Protein AF-A0A814FZ90-F1 (afdb_monomer_lite)

Sequence (159 aa):
MDEKAANNDVINRLVTELGDETDVVRKSACAALEKMDEKAATDDVINKLVTALGDENYDVRWSAYAALRTMGEKAATNDVINSLVTVALGDENKDVSLGACKALEKMGEKAATNDVLNKLVTALGDENKEVRVSACEALNKGAKAADNDVINRLVTAND

Foldseek 3Di:
DDPVVVVVVVLVVLLVQCPDPDLVSVLVSLQVLLVCFLVSLDPSLLVSLLVQCPDPDPSSVLSSLSNLLSNFLSSLDPSLLVSLLCQLQPPPDPVSNLSSLSSLLSNALSSLDPVSLVSLLVQCPDPDPSNVVSSVSSCVSRCVRDDCVSVVSNVVSVD

InterPro domains:
  IPR011989 Armadillo-like helical [G3DSA:1.25.10.10] (1-78)
  IPR011989 Armadillo-like helical [G3DSA:1.25.10.10] (79-154)
  IPR016024 Armadillo-type fold [SSF48371] (8-143)
  IPR021133 HEAT, type 2 [PS50077] (116-154)

Structure (mmCIF, N/CA/C/O backbone):
data_AF-A0A814FZ90-F1
#
_entry.id   AF-A0A814FZ90-F1
#
loop_
_atom_site.group_PDB
_atom_site.id
_atom_site.type_symbol
_atom_site.label_atom_id
_atom_site.label_alt_id
_atom_site.label_comp_id
_atom_site.label_asym_id
_atom_site.label_entity_id
_atom_site.label_seq_id
_atom_site.pdbx_PDB_ins_code
_atom_site.Cartn_x
_atom_site.Cartn_y
_atom_site.Cartn_z
_atom_site.occupancy
_atom_site.B_iso_or_equiv
_atom_site.auth_seq_id
_atom_site.auth_comp_id
_atom_site.auth_asym_id
_atom_site.auth_atom_id
_atom_site.pdbx_PDB_model_num
ATOM 1 N N . MET A 1 1 ? 26.282 -12.364 -17.105 1.00 59.91 1 MET A N 1
ATOM 2 C CA . MET A 1 1 ? 25.579 -11.807 -15.933 1.00 59.91 1 MET A CA 1
ATOM 3 C C . MET A 1 1 ? 24.878 -12.952 -15.245 1.00 59.91 1 MET A C 1
ATOM 5 O O . MET A 1 1 ? 24.313 -13.781 -15.950 1.00 59.91 1 MET A O 1
ATOM 9 N N . ASP A 1 2 ? 24.984 -13.047 -13.924 1.00 80.50 2 ASP A N 1
ATOM 10 C CA . ASP A 1 2 ? 24.151 -13.984 -13.173 1.00 80.50 2 ASP A CA 1
ATOM 11 C C . ASP A 1 2 ? 22.707 -13.452 -13.080 1.00 80.50 2 ASP A C 1
ATOM 13 O O . ASP A 1 2 ? 22.437 -12.274 -13.330 1.00 80.50 2 ASP A O 1
ATOM 17 N N . GLU A 1 3 ? 21.760 -14.343 -12.783 1.00 75.81 3 GLU A N 1
ATOM 18 C CA . GLU A 1 3 ? 20.321 -14.039 -12.714 1.00 75.81 3 GLU A CA 1
ATOM 19 C C . GLU A 1 3 ? 20.011 -12.915 -11.710 1.00 75.81 3 GLU A C 1
ATOM 21 O O . GLU A 1 3 ? 19.107 -12.107 -11.914 1.00 75.81 3 GLU A O 1
ATOM 26 N N . LYS A 1 4 ? 20.820 -12.811 -10.649 1.00 75.88 4 LYS A N 1
ATOM 27 C CA . LYS A 1 4 ? 20.686 -11.784 -9.617 1.00 75.88 4 LYS A CA 1
ATOM 28 C C . LYS A 1 4 ? 21.044 -10.392 -10.140 1.00 75.88 4 LYS A C 1
ATOM 30 O O . LYS A 1 4 ? 20.300 -9.450 -9.881 1.00 75.88 4 LYS A O 1
ATOM 35 N N . ALA A 1 5 ? 22.141 -10.252 -10.885 1.00 74.75 5 ALA A N 1
ATOM 36 C CA . ALA A 1 5 ? 22.520 -8.984 -11.503 1.00 74.75 5 ALA A CA 1
ATOM 37 C C . ALA A 1 5 ? 21.472 -8.520 -12.527 1.00 74.75 5 ALA A C 1
ATOM 39 O O . ALA A 1 5 ? 21.074 -7.359 -12.510 1.00 74.75 5 ALA A O 1
ATOM 40 N N . ALA A 1 6 ? 20.957 -9.440 -13.349 1.00 74.44 6 ALA A N 1
ATOM 41 C CA . ALA A 1 6 ? 19.899 -9.126 -14.309 1.00 74.44 6 ALA A CA 1
ATOM 42 C C . ALA A 1 6 ? 18.599 -8.664 -13.622 1.00 74.44 6 ALA A C 1
ATOM 44 O O . ALA A 1 6 ? 17.984 -7.695 -14.064 1.00 74.44 6 ALA A O 1
ATOM 45 N N . ASN A 1 7 ? 18.204 -9.301 -12.514 1.00 83.88 7 ASN A N 1
ATOM 46 C CA . ASN A 1 7 ? 17.034 -8.873 -11.743 1.00 83.88 7 ASN A CA 1
ATOM 47 C C . ASN A 1 7 ? 17.223 -7.492 -11.104 1.00 83.88 7 ASN A C 1
ATOM 49 O O . ASN A 1 7 ? 16.283 -6.699 -11.097 1.00 83.88 7 ASN A O 1
ATOM 53 N N . ASN A 1 8 ? 18.420 -7.175 -10.608 1.00 87.94 8 ASN A N 1
ATOM 54 C CA . ASN A 1 8 ? 18.703 -5.855 -10.047 1.00 87.94 8 ASN A CA 1
ATOM 55 C C . ASN A 1 8 ? 18.616 -4.746 -11.106 1.00 87.94 8 ASN A C 1
ATOM 57 O O . ASN A 1 8 ? 18.038 -3.697 -10.836 1.00 87.94 8 ASN A O 1
ATOM 61 N N . ASP A 1 9 ? 19.120 -4.984 -12.319 1.00 91.25 9 ASP A N 1
ATOM 62 C CA . ASP A 1 9 ? 19.022 -4.013 -13.416 1.00 91.25 9 ASP A CA 1
ATOM 63 C C . ASP A 1 9 ? 17.562 -3.756 -13.818 1.00 91.25 9 ASP A C 1
ATOM 65 O O . ASP A 1 9 ? 17.167 -2.611 -14.057 1.00 91.25 9 ASP A O 1
ATOM 69 N N . VAL A 1 10 ? 16.738 -4.810 -13.840 1.00 92.94 10 VAL A N 1
ATOM 70 C CA . VAL A 1 10 ? 15.292 -4.689 -14.078 1.00 92.94 10 VAL A CA 1
ATOM 71 C C . VAL A 1 10 ? 14.629 -3.868 -12.973 1.00 92.94 10 VAL A C 1
ATOM 73 O O . VAL A 1 10 ? 13.892 -2.935 -13.286 1.00 92.94 10 VAL A O 1
ATOM 76 N N . ILE A 1 11 ? 14.915 -4.158 -11.699 1.00 94.00 11 ILE A N 1
ATOM 77 C CA . ILE A 1 11 ? 14.365 -3.404 -10.561 1.00 94.00 11 ILE A CA 1
ATOM 78 C C . ILE A 1 11 ? 14.751 -1.924 -10.653 1.00 94.00 11 ILE A C 1
ATOM 80 O O . ILE A 1 11 ? 13.877 -1.066 -10.573 1.00 94.00 11 ILE A O 1
ATOM 84 N N . ASN A 1 12 ? 16.026 -1.614 -10.895 1.00 94.31 12 ASN A N 1
ATOM 85 C CA . ASN A 1 12 ? 16.510 -0.234 -10.999 1.00 94.31 12 ASN A CA 1
ATOM 86 C C . ASN A 1 12 ? 15.814 0.542 -12.120 1.00 94.31 12 ASN A C 1
ATOM 88 O O . ASN A 1 12 ? 15.490 1.724 -11.972 1.00 94.31 12 ASN A O 1
ATOM 92 N N . ARG A 1 13 ? 15.548 -0.129 -13.245 1.00 95.94 13 ARG A N 1
ATOM 93 C CA . ARG A 1 13 ? 14.784 0.475 -14.330 1.00 95.94 13 ARG A CA 1
ATOM 94 C C . ARG A 1 13 ? 13.346 0.747 -13.901 1.00 95.94 13 ARG A C 1
ATOM 96 O O . ARG A 1 13 ? 12.902 1.877 -14.042 1.00 95.94 13 ARG A O 1
ATOM 103 N N . LEU A 1 14 ? 12.655 -0.223 -13.302 1.00 96.50 14 LEU A N 1
ATOM 104 C CA . LEU A 1 14 ? 11.286 -0.032 -12.802 1.00 96.50 14 LEU A CA 1
ATOM 105 C C . LEU A 1 14 ? 11.191 1.103 -11.769 1.00 96.50 14 LEU A C 1
ATOM 107 O O . LEU A 1 14 ? 10.252 1.888 -11.821 1.00 96.50 14 LEU A O 1
ATOM 111 N N . VAL A 1 15 ? 12.186 1.248 -10.889 1.00 96.38 15 VAL A N 1
ATOM 112 C CA . VAL A 1 15 ? 12.289 2.365 -9.930 1.00 96.38 15 VAL A CA 1
ATOM 113 C C . VAL A 1 15 ? 12.348 3.724 -10.635 1.00 96.38 15 VAL A C 1
ATOM 115 O O . VAL A 1 15 ? 11.791 4.700 -10.131 1.00 96.38 15 VAL A O 1
ATOM 118 N N . THR A 1 16 ? 12.993 3.794 -11.801 1.00 96.19 16 THR A N 1
ATOM 119 C CA . THR A 1 16 ? 13.026 5.009 -12.629 1.00 96.19 16 THR A CA 1
ATOM 120 C C . THR A 1 16 ? 11.664 5.263 -13.279 1.00 96.19 16 THR A C 1
ATOM 122 O O . THR A 1 16 ? 11.146 6.372 -13.179 1.00 96.19 16 THR A O 1
ATOM 125 N N . GLU A 1 17 ? 11.045 4.234 -13.866 1.00 97.06 17 GLU A N 1
ATOM 126 C CA . GLU A 1 17 ? 9.738 4.333 -14.543 1.00 97.06 17 GLU A CA 1
ATOM 127 C C . GLU A 1 17 ? 8.584 4.696 -13.581 1.00 97.06 17 GLU A C 1
ATOM 129 O O . GLU A 1 17 ? 7.582 5.270 -14.000 1.00 97.06 17 GLU A O 1
ATOM 134 N N . LEU A 1 18 ? 8.719 4.428 -12.274 1.00 96.19 18 LEU A N 1
ATOM 135 C CA . LEU A 1 18 ? 7.773 4.906 -11.251 1.00 96.19 18 LEU A CA 1
ATOM 136 C C . LEU A 1 18 ? 7.683 6.441 -11.174 1.00 96.19 18 LEU A C 1
ATOM 138 O O . LEU A 1 18 ? 6.723 6.959 -10.612 1.00 96.19 18 LEU A O 1
ATOM 142 N N . GLY A 1 19 ? 8.674 7.165 -11.702 1.00 93.44 19 GLY A N 1
ATOM 143 C CA . GLY A 1 19 ? 8.693 8.627 -11.774 1.00 93.44 19 GLY A CA 1
ATOM 144 C C . GLY A 1 19 ? 8.425 9.197 -13.167 1.00 93.44 19 GLY A C 1
ATOM 145 O O . GLY A 1 19 ? 8.684 10.381 -13.365 1.00 93.44 19 GLY A O 1
ATOM 146 N N . ASP A 1 20 ? 7.975 8.383 -14.126 1.00 97.81 20 ASP A N 1
ATOM 147 C CA . ASP A 1 20 ? 7.713 8.840 -15.494 1.00 97.81 20 ASP A CA 1
ATOM 148 C C . ASP A 1 20 ? 6.562 9.858 -15.553 1.00 97.81 20 ASP A C 1
ATOM 150 O O . ASP A 1 20 ? 5.617 9.808 -14.763 1.00 97.81 20 ASP A O 1
ATOM 154 N N . GLU A 1 21 ? 6.607 10.772 -16.521 1.00 96.50 21 GLU A N 1
ATOM 155 C CA . GLU A 1 21 ? 5.559 11.783 -16.718 1.00 96.50 21 GLU A CA 1
ATOM 156 C C . GLU A 1 21 ? 4.208 11.150 -17.102 1.00 96.50 21 GLU A C 1
ATOM 158 O O . GLU A 1 21 ? 3.146 11.678 -16.766 1.00 96.50 21 GLU A O 1
ATOM 163 N N . THR A 1 22 ? 4.228 9.978 -17.740 1.00 97.38 22 THR A N 1
ATOM 164 C CA . THR A 1 22 ? 3.044 9.264 -18.222 1.00 97.38 22 THR A CA 1
ATOM 165 C C . THR A 1 22 ? 2.488 8.332 -17.147 1.00 97.38 22 THR A C 1
ATOM 167 O O . THR A 1 22 ? 3.139 7.369 -16.735 1.00 97.38 22 THR A O 1
ATOM 170 N N . ASP A 1 23 ? 1.226 8.524 -16.757 1.00 97.31 23 ASP A N 1
ATOM 171 C CA . ASP A 1 23 ? 0.562 7.678 -15.754 1.00 97.31 23 ASP A CA 1
ATOM 172 C C . ASP A 1 23 ? 0.556 6.187 -16.136 1.00 97.31 23 ASP A C 1
ATOM 174 O O . ASP A 1 23 ? 0.760 5.316 -15.289 1.00 97.31 23 ASP A O 1
ATOM 178 N N . VAL A 1 24 ? 0.410 5.878 -17.428 1.00 97.56 24 VAL A N 1
ATOM 179 C CA . VAL A 1 24 ? 0.411 4.502 -17.939 1.00 97.56 24 VAL A CA 1
ATOM 180 C C . VAL A 1 24 ? 1.756 3.819 -17.691 1.00 97.56 24 VAL A C 1
ATOM 182 O O . VAL A 1 24 ? 1.782 2.622 -17.389 1.00 97.56 24 VAL A O 1
ATOM 185 N N . VAL A 1 25 ? 2.863 4.561 -17.791 1.00 98.00 25 VAL A N 1
ATOM 186 C CA . VAL A 1 25 ? 4.214 4.049 -17.531 1.00 98.00 25 VAL A CA 1
ATOM 187 C C . VAL A 1 25 ? 4.392 3.803 -16.036 1.00 98.00 25 VAL A C 1
ATOM 189 O O . VAL A 1 25 ? 4.713 2.675 -15.654 1.00 98.00 25 VAL A O 1
ATOM 192 N N . ARG A 1 26 ? 4.048 4.783 -15.188 1.00 98.06 26 ARG A N 1
ATOM 193 C CA . ARG A 1 26 ? 4.099 4.639 -13.720 1.00 98.06 26 ARG A CA 1
ATOM 194 C C . ARG A 1 26 ? 3.272 3.450 -13.231 1.00 98.06 26 ARG A C 1
ATOM 196 O O . ARG A 1 26 ? 3.760 2.598 -12.489 1.00 98.06 26 ARG A O 1
ATOM 203 N N . LYS A 1 27 ? 2.035 3.325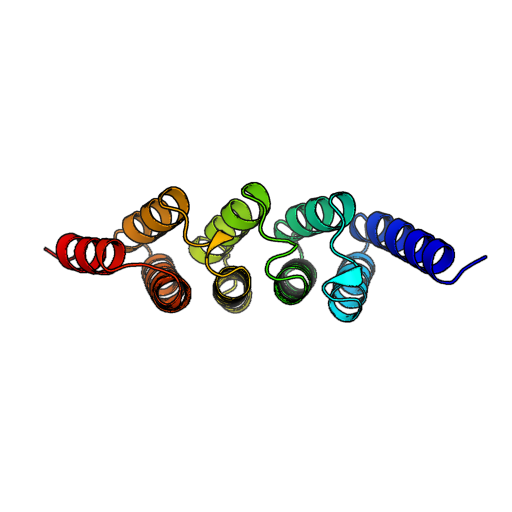 -13.720 1.00 97.44 27 LYS A N 1
ATOM 204 C CA . LYS A 1 27 ? 1.140 2.193 -13.439 1.00 97.44 27 LYS A CA 1
ATOM 205 C C . LYS A 1 27 ? 1.762 0.861 -13.847 1.00 97.44 27 LYS A C 1
ATOM 207 O O . LYS A 1 27 ? 1.718 -0.107 -13.089 1.00 97.44 27 LYS A O 1
ATOM 212 N N . SER A 1 28 ? 2.327 0.800 -15.052 1.00 97.56 28 SER A N 1
ATOM 213 C CA . SER A 1 28 ? 2.946 -0.422 -15.573 1.00 97.56 28 SER A CA 1
ATOM 214 C C . SER A 1 28 ? 4.166 -0.828 -14.748 1.00 97.56 28 SER A C 1
ATOM 216 O O . SER A 1 28 ? 4.367 -2.021 -14.519 1.00 97.56 28 SER A O 1
ATOM 218 N N . ALA A 1 29 ? 4.932 0.146 -14.249 1.00 97.81 29 ALA A N 1
ATOM 219 C CA . ALA A 1 29 ? 6.040 -0.096 -13.337 1.00 97.81 29 ALA A CA 1
ATOM 220 C C . ALA A 1 29 ? 5.554 -0.695 -12.008 1.00 97.81 29 ALA A C 1
ATOM 222 O O . ALA A 1 29 ? 6.052 -1.747 -11.603 1.00 97.81 29 ALA A O 1
ATOM 223 N N . CYS A 1 30 ? 4.517 -0.118 -11.387 1.00 97.50 30 CYS A N 1
ATOM 224 C CA . CYS A 1 30 ? 3.880 -0.695 -10.197 1.00 97.50 30 CYS A CA 1
ATOM 225 C C . CYS A 1 30 ? 3.400 -2.136 -10.439 1.00 97.50 30 CYS A C 1
ATOM 227 O O . CYS A 1 30 ? 3.708 -3.033 -9.659 1.00 97.50 30 CYS A O 1
ATOM 229 N N . ALA A 1 31 ? 2.689 -2.384 -11.543 1.00 97.19 31 ALA A N 1
ATOM 230 C CA . ALA A 1 31 ? 2.160 -3.709 -11.870 1.00 97.19 31 ALA A CA 1
ATOM 231 C C . ALA A 1 31 ? 3.266 -4.746 -12.142 1.00 97.19 31 ALA A C 1
ATOM 233 O O . ALA A 1 31 ? 3.098 -5.936 -11.866 1.00 97.19 31 ALA A O 1
ATOM 234 N N . ALA A 1 32 ? 4.405 -4.322 -12.695 1.00 97.19 32 ALA A N 1
ATOM 235 C CA . ALA A 1 32 ? 5.570 -5.185 -12.845 1.00 97.19 32 ALA A CA 1
ATOM 236 C C . ALA A 1 32 ? 6.161 -5.554 -11.476 1.00 97.19 32 ALA A C 1
ATOM 238 O O . ALA A 1 32 ? 6.425 -6.730 -11.232 1.00 97.19 32 ALA A O 1
ATOM 239 N N . LEU A 1 33 ? 6.295 -4.582 -10.570 1.00 97.00 33 LEU A N 1
ATOM 240 C CA . LEU A 1 33 ? 6.785 -4.802 -9.206 1.00 97.00 33 LEU A CA 1
ATOM 241 C C . LEU A 1 33 ? 5.839 -5.692 -8.385 1.00 97.00 33 LEU A C 1
ATOM 243 O O . LEU A 1 33 ? 6.314 -6.573 -7.675 1.00 97.00 33 LEU A O 1
ATOM 247 N N . GLU A 1 34 ? 4.519 -5.550 -8.547 1.00 96.19 34 GLU A N 1
ATOM 248 C CA . GLU A 1 34 ? 3.523 -6.453 -7.945 1.00 96.19 34 GLU A CA 1
ATOM 249 C C . GLU A 1 34 ? 3.767 -7.911 -8.362 1.00 96.19 34 GLU A C 1
ATOM 251 O O . GLU A 1 34 ? 3.802 -8.810 -7.525 1.00 96.19 34 GLU A O 1
ATOM 256 N N . LYS A 1 35 ? 4.005 -8.161 -9.656 1.00 96.19 35 LYS A N 1
ATOM 257 C CA . LYS A 1 35 ? 4.284 -9.514 -10.173 1.00 96.19 35 LYS A CA 1
ATOM 258 C C . LYS A 1 35 ? 5.615 -10.086 -9.686 1.00 96.19 35 LYS A C 1
ATOM 260 O O . LYS A 1 35 ? 5.782 -11.305 -9.670 1.00 96.19 35 LYS A O 1
ATOM 265 N N . MET A 1 36 ? 6.570 -9.224 -9.343 1.00 94.88 36 MET A N 1
ATOM 266 C CA . MET A 1 36 ? 7.844 -9.630 -8.743 1.00 94.88 36 MET A CA 1
ATOM 267 C C . MET A 1 36 ? 7.704 -9.956 -7.253 1.00 94.88 36 MET A C 1
ATOM 269 O O . MET A 1 36 ? 8.547 -10.684 -6.715 1.00 94.88 36 MET A O 1
ATOM 273 N N . ASP A 1 37 ? 6.618 -9.492 -6.629 1.00 93.75 37 ASP A N 1
ATOM 274 C CA . ASP A 1 37 ? 6.228 -9.816 -5.264 1.00 93.75 37 ASP A CA 1
ATOM 275 C C . ASP A 1 37 ? 7.331 -9.412 -4.259 1.00 93.75 37 ASP A C 1
ATOM 277 O O . ASP A 1 37 ? 8.106 -8.478 -4.489 1.00 93.75 37 ASP A O 1
ATOM 281 N N . GLU A 1 38 ? 7.474 -10.141 -3.157 1.00 93.69 38 GLU A N 1
ATOM 282 C CA . GLU A 1 38 ? 8.536 -9.973 -2.164 1.00 93.69 38 GLU A CA 1
ATOM 283 C C . GLU A 1 38 ? 9.980 -9.928 -2.710 1.00 93.69 38 GLU A C 1
ATOM 285 O O . GLU A 1 38 ? 10.897 -9.568 -1.965 1.00 93.69 38 GLU A O 1
ATOM 290 N N . LYS A 1 39 ? 10.239 -10.344 -3.960 1.00 92.44 39 LYS A N 1
ATOM 291 C CA . LYS A 1 39 ? 11.591 -10.302 -4.551 1.00 92.44 39 LYS A CA 1
ATOM 292 C C . LYS A 1 39 ? 12.013 -8.885 -4.933 1.00 92.44 39 LYS A C 1
ATOM 294 O O . LYS A 1 39 ? 13.209 -8.629 -5.027 1.00 92.44 39 LYS A O 1
ATOM 299 N N . ALA A 1 40 ? 11.050 -7.991 -5.152 1.00 93.31 40 ALA A N 1
ATOM 300 C CA . ALA A 1 40 ? 11.294 -6.589 -5.477 1.00 93.31 40 ALA A CA 1
ATOM 301 C C . ALA A 1 40 ? 11.280 -5.669 -4.246 1.00 93.31 40 ALA A C 1
ATOM 303 O O . ALA A 1 40 ? 11.436 -4.464 -4.401 1.00 93.31 40 ALA A O 1
ATOM 304 N N . ALA A 1 41 ? 11.105 -6.207 -3.033 1.00 94.25 41 ALA A N 1
ATOM 305 C CA . ALA A 1 41 ? 11.017 -5.435 -1.793 1.00 94.25 41 ALA A CA 1
ATOM 306 C C . ALA A 1 41 ? 12.391 -4.901 -1.334 1.00 94.25 41 ALA A C 1
ATOM 308 O O . ALA A 1 41 ? 12.940 -5.345 -0.326 1.00 94.25 41 ALA A O 1
ATOM 309 N N . THR A 1 42 ? 12.968 -3.981 -2.105 1.00 94.75 42 THR A N 1
ATOM 310 C CA . THR A 1 42 ? 14.138 -3.179 -1.723 1.00 94.75 42 THR A CA 1
ATOM 311 C C . THR A 1 42 ? 13.688 -1.818 -1.197 1.00 94.75 42 THR A C 1
ATOM 313 O O . THR A 1 42 ? 12.603 -1.349 -1.541 1.00 94.75 42 THR A O 1
ATOM 316 N N . ASP A 1 43 ? 14.528 -1.157 -0.399 1.00 93.62 43 ASP A N 1
ATOM 317 C CA . ASP A 1 43 ? 14.196 0.148 0.188 1.00 93.62 43 ASP A CA 1
ATOM 318 C C . ASP A 1 43 ? 13.852 1.198 -0.882 1.00 93.62 43 ASP A C 1
ATOM 320 O O . ASP A 1 43 ? 12.869 1.923 -0.746 1.00 93.62 43 ASP A O 1
ATOM 324 N N . ASP A 1 44 ? 14.597 1.236 -1.991 1.00 94.00 44 ASP A N 1
ATOM 325 C CA . ASP A 1 44 ? 14.342 2.170 -3.096 1.00 94.00 44 ASP A CA 1
ATOM 326 C C . ASP A 1 44 ? 12.982 1.930 -3.759 1.00 94.00 44 ASP A C 1
ATOM 328 O O . ASP A 1 44 ? 12.245 2.879 -4.044 1.00 94.00 44 ASP A O 1
ATOM 332 N N . VAL A 1 45 ? 12.625 0.660 -3.977 1.00 96.38 45 VAL A N 1
ATOM 333 C CA . VAL A 1 45 ? 11.321 0.290 -4.531 1.00 96.38 45 VAL A CA 1
ATOM 334 C C . VAL A 1 45 ? 10.212 0.691 -3.572 1.00 96.38 45 VAL A C 1
ATOM 336 O O . VAL A 1 45 ? 9.256 1.346 -3.984 1.00 96.38 45 VAL A O 1
ATOM 339 N N . ILE A 1 46 ? 10.352 0.347 -2.293 1.00 96.38 46 ILE A N 1
ATOM 340 C CA . ILE A 1 46 ? 9.367 0.663 -1.260 1.00 96.38 46 ILE A CA 1
ATOM 341 C C . ILE A 1 46 ? 9.157 2.182 -1.173 1.00 96.38 46 ILE A C 1
ATOM 343 O O . ILE A 1 46 ? 8.019 2.642 -1.236 1.00 96.38 46 ILE A O 1
ATOM 347 N N . ASN A 1 47 ? 10.232 2.972 -1.127 1.00 94.56 47 ASN A N 1
ATOM 348 C CA . ASN A 1 47 ? 10.162 4.434 -1.052 1.00 94.56 47 ASN A CA 1
ATOM 349 C C . ASN A 1 47 ? 9.468 5.055 -2.276 1.00 94.56 47 ASN A C 1
ATOM 351 O O . ASN A 1 47 ? 8.663 5.985 -2.146 1.00 94.56 47 ASN A O 1
ATOM 355 N N . LYS A 1 48 ? 9.738 4.536 -3.481 1.00 95.75 48 LYS A N 1
ATOM 356 C CA . LYS A 1 48 ? 9.050 5.000 -4.693 1.00 95.75 48 LYS A CA 1
ATOM 357 C C . LYS A 1 48 ? 7.583 4.588 -4.731 1.00 95.75 48 LYS A C 1
ATOM 359 O O . LYS A 1 48 ? 6.753 5.407 -5.113 1.00 95.75 48 LYS A O 1
ATOM 364 N N . LEU A 1 49 ? 7.242 3.379 -4.290 1.00 96.38 49 LEU A N 1
ATOM 365 C CA . LEU A 1 49 ? 5.847 2.948 -4.191 1.00 96.38 49 LEU A CA 1
ATOM 366 C C . LEU A 1 49 ? 5.070 3.780 -3.163 1.00 96.38 49 LEU A C 1
ATOM 368 O O . LEU A 1 49 ? 3.938 4.159 -3.439 1.00 96.38 49 LEU A O 1
ATOM 372 N N . VAL A 1 50 ? 5.682 4.146 -2.030 1.00 94.38 50 VAL A N 1
ATOM 373 C CA . VAL A 1 50 ? 5.080 5.075 -1.055 1.00 94.38 50 VAL A CA 1
ATOM 374 C C . VAL A 1 50 ? 4.801 6.437 -1.686 1.00 94.38 50 VAL A C 1
ATOM 376 O O . VAL A 1 50 ? 3.734 7.001 -1.468 1.00 94.38 50 VAL A O 1
ATOM 379 N N . THR A 1 51 ? 5.715 6.947 -2.515 1.00 93.69 51 THR A N 1
ATOM 380 C CA . THR A 1 51 ? 5.481 8.190 -3.268 1.00 93.69 51 THR A CA 1
ATOM 381 C C . THR A 1 51 ? 4.297 8.036 -4.232 1.00 93.69 51 THR A C 1
ATOM 383 O O . THR A 1 51 ? 3.433 8.906 -4.294 1.00 93.69 51 THR A O 1
ATOM 386 N N . ALA A 1 52 ? 4.208 6.901 -4.932 1.00 94.69 52 ALA A N 1
ATOM 387 C CA . ALA A 1 52 ? 3.133 6.604 -5.880 1.00 94.69 52 ALA A CA 1
ATOM 388 C C . ALA A 1 52 ? 1.754 6.384 -5.219 1.00 94.69 52 ALA A C 1
ATOM 390 O O . ALA A 1 52 ? 0.733 6.483 -5.897 1.00 94.69 52 ALA A O 1
ATOM 391 N N . LEU A 1 53 ? 1.684 6.156 -3.900 1.00 91.75 53 LEU A N 1
ATOM 392 C CA . LEU A 1 53 ? 0.412 6.193 -3.162 1.00 91.75 53 LEU A CA 1
ATOM 393 C C . LEU A 1 53 ? -0.223 7.592 -3.151 1.00 91.75 53 LEU A C 1
ATOM 395 O O . LEU A 1 53 ? -1.420 7.698 -2.920 1.00 91.75 53 LEU A O 1
ATOM 399 N N . GLY A 1 54 ? 0.556 8.651 -3.391 1.00 90.19 54 GLY A N 1
ATOM 400 C CA . GLY A 1 54 ? 0.074 10.029 -3.506 1.00 90.19 54 GLY A CA 1
ATOM 401 C C . GLY A 1 54 ? -0.147 10.500 -4.945 1.00 90.19 54 GLY A C 1
ATOM 402 O O . GLY A 1 54 ? -0.297 11.699 -5.162 1.00 90.19 54 GLY A O 1
ATOM 403 N N . ASP A 1 55 ? -0.113 9.596 -5.929 1.00 94.25 55 ASP A N 1
ATOM 404 C CA . ASP A 1 55 ? -0.256 9.959 -7.341 1.00 94.25 55 ASP A CA 1
ATOM 405 C C . ASP A 1 55 ? -1.639 10.559 -7.647 1.00 94.25 55 ASP A C 1
ATOM 407 O O . ASP A 1 55 ? -2.663 10.123 -7.112 1.00 94.25 55 ASP A O 1
ATOM 411 N N . GLU A 1 56 ? -1.692 11.534 -8.554 1.00 92.19 56 GLU A N 1
ATOM 412 C CA . GLU A 1 56 ? -2.956 12.125 -9.008 1.00 92.19 56 GLU A CA 1
ATOM 413 C C . GLU A 1 56 ? -3.856 11.091 -9.704 1.00 92.19 56 GLU A C 1
ATOM 415 O O . GLU A 1 56 ? -5.084 11.126 -9.572 1.00 92.19 56 GLU A O 1
ATOM 420 N N . ASN A 1 57 ? -3.253 10.119 -10.393 1.00 93.12 57 ASN A N 1
ATOM 421 C CA . ASN A 1 57 ? -3.964 9.086 -11.115 1.00 93.12 57 ASN A CA 1
ATOM 422 C C . ASN A 1 57 ? -4.315 7.915 -10.187 1.00 93.12 57 ASN A C 1
ATOM 424 O O . ASN A 1 57 ? -3.455 7.224 -9.635 1.00 93.12 57 ASN A O 1
ATOM 428 N N . TYR A 1 58 ? -5.615 7.651 -10.078 1.00 91.31 58 TYR A N 1
ATOM 429 C CA . TYR A 1 58 ? -6.169 6.564 -9.274 1.00 91.31 58 TYR A CA 1
ATOM 430 C C . TYR A 1 58 ? -5.586 5.182 -9.628 1.00 91.31 58 TYR A C 1
ATOM 432 O O . TYR A 1 58 ? -5.292 4.403 -8.718 1.00 91.31 58 TYR A O 1
ATOM 440 N N . ASP A 1 59 ? -5.380 4.873 -10.913 1.00 94.19 59 ASP A N 1
ATOM 441 C CA . ASP A 1 59 ? -4.856 3.569 -11.329 1.00 94.19 59 ASP A CA 1
ATOM 442 C C . ASP A 1 59 ? -3.413 3.370 -10.834 1.00 94.19 59 ASP A C 1
ATOM 444 O O . ASP A 1 59 ? -3.007 2.247 -10.508 1.00 94.19 59 ASP A O 1
ATOM 448 N N . VAL A 1 60 ? -2.630 4.455 -10.781 1.00 96.00 60 VAL A N 1
ATOM 449 C CA . VAL A 1 60 ? -1.257 4.439 -10.263 1.00 96.00 60 VAL A CA 1
ATOM 450 C C . VAL A 1 60 ? -1.280 4.205 -8.756 1.00 96.00 60 VAL A C 1
ATOM 452 O O . VAL A 1 60 ? -0.605 3.281 -8.295 1.00 96.00 60 VAL A O 1
ATOM 455 N N . ARG A 1 61 ? -2.118 4.943 -8.007 1.00 93.62 61 ARG A N 1
ATOM 456 C CA . ARG A 1 61 ? -2.290 4.744 -6.554 1.00 93.62 61 ARG A CA 1
ATOM 457 C C . ARG A 1 61 ? -2.684 3.309 -6.219 1.00 93.62 61 ARG A C 1
ATOM 459 O O . ARG A 1 61 ? -2.062 2.671 -5.369 1.00 93.62 61 ARG A O 1
ATOM 466 N N . TRP A 1 62 ? -3.685 2.774 -6.923 1.00 92.56 62 TRP A N 1
ATOM 467 C CA . TRP A 1 62 ? -4.137 1.395 -6.744 1.00 92.56 62 TRP A CA 1
ATOM 468 C C . TRP A 1 62 ? -3.016 0.387 -7.021 1.00 92.56 62 TRP A C 1
ATOM 470 O O . TRP A 1 62 ? -2.804 -0.531 -6.228 1.00 92.56 62 TRP A O 1
ATOM 480 N N . SER A 1 63 ? -2.272 0.567 -8.115 1.00 95.06 63 SER A N 1
ATOM 481 C CA . SER A 1 63 ? -1.184 -0.345 -8.482 1.00 95.06 63 SER A CA 1
ATOM 482 C C . SER A 1 63 ? -0.019 -0.277 -7.490 1.00 95.06 63 SER A C 1
ATOM 484 O O . SER A 1 63 ? 0.576 -1.306 -7.172 1.00 95.06 63 SER A O 1
ATOM 486 N N . ALA A 1 64 ? 0.289 0.911 -6.960 1.00 95.06 64 ALA A N 1
ATOM 487 C CA . ALA A 1 64 ? 1.314 1.090 -5.936 1.00 95.06 64 ALA A CA 1
ATOM 488 C C . ALA A 1 64 ? 0.946 0.358 -4.638 1.00 95.06 64 ALA A C 1
ATOM 490 O O . ALA A 1 64 ? 1.752 -0.395 -4.085 1.00 95.06 64 ALA A O 1
ATOM 491 N N . TYR A 1 65 ? -0.308 0.501 -4.201 1.00 91.94 65 TYR A N 1
ATOM 492 C CA . TYR A 1 65 ? -0.853 -0.277 -3.094 1.00 91.94 65 TYR A CA 1
ATOM 493 C C . TYR A 1 65 ? -0.774 -1.788 -3.369 1.00 91.94 65 TYR A C 1
ATOM 495 O O . TYR A 1 65 ? -0.340 -2.546 -2.499 1.00 91.94 65 TYR A O 1
ATOM 503 N N . ALA A 1 66 ? -1.185 -2.241 -4.557 1.00 93.69 66 ALA A N 1
ATOM 504 C CA . ALA A 1 66 ? -1.212 -3.661 -4.891 1.00 93.69 66 ALA A CA 1
ATOM 505 C C . ALA A 1 66 ? 0.189 -4.287 -4.802 1.00 93.69 66 ALA A C 1
ATOM 507 O O . ALA A 1 66 ? 0.329 -5.365 -4.220 1.00 93.69 66 ALA A O 1
ATOM 508 N N . ALA A 1 67 ? 1.216 -3.567 -5.267 1.00 96.06 67 ALA A N 1
ATOM 509 C CA . ALA A 1 67 ? 2.613 -3.966 -5.140 1.00 96.06 67 ALA A CA 1
ATOM 510 C C . ALA A 1 67 ? 3.094 -4.007 -3.677 1.00 96.06 67 ALA A C 1
ATOM 512 O O . ALA A 1 67 ? 3.696 -4.994 -3.253 1.00 96.06 67 ALA A O 1
ATOM 513 N N . LEU A 1 68 ? 2.789 -2.986 -2.866 1.00 95.38 68 LEU A N 1
ATOM 514 C CA . LEU A 1 68 ? 3.136 -2.987 -1.434 1.00 95.38 68 LEU A CA 1
ATOM 515 C C . LEU A 1 68 ? 2.444 -4.128 -0.676 1.00 95.38 68 LEU A C 1
ATOM 517 O O . LEU A 1 68 ? 3.042 -4.750 0.201 1.00 95.38 68 LEU A O 1
ATOM 521 N N . ARG A 1 69 ? 1.196 -4.448 -1.036 1.00 93.44 69 ARG A N 1
ATOM 522 C CA . ARG A 1 69 ? 0.450 -5.570 -0.458 1.00 93.44 69 ARG A CA 1
ATOM 523 C C . ARG A 1 69 ? 1.118 -6.909 -0.751 1.00 93.44 69 ARG A C 1
ATOM 525 O O . ARG A 1 69 ? 1.162 -7.743 0.149 1.00 93.44 69 ARG A O 1
ATOM 532 N N . THR A 1 70 ? 1.564 -7.150 -1.986 1.00 95.25 70 THR A N 1
ATOM 533 C CA . THR A 1 70 ? 2.228 -8.417 -2.338 1.00 95.25 70 THR A CA 1
ATOM 534 C C . THR A 1 70 ? 3.550 -8.553 -1.588 1.00 95.25 70 THR A C 1
ATOM 536 O O . THR A 1 70 ? 3.791 -9.579 -0.969 1.00 95.25 70 THR A O 1
ATOM 539 N N . MET A 1 71 ? 4.317 -7.464 -1.462 1.00 95.62 71 MET A N 1
ATOM 540 C CA . MET A 1 71 ? 5.555 -7.449 -0.668 1.00 95.62 71 MET A CA 1
ATOM 541 C C . MET A 1 71 ? 5.358 -7.742 0.830 1.00 95.62 71 MET A C 1
ATOM 543 O O . MET A 1 71 ? 6.320 -8.120 1.505 1.00 95.62 71 MET A O 1
ATOM 547 N N . GLY A 1 72 ? 4.141 -7.558 1.355 1.00 91.44 72 GLY A N 1
ATOM 548 C CA . GLY A 1 72 ? 3.741 -7.975 2.698 1.00 91.44 72 GLY A CA 1
ATOM 549 C C . GLY A 1 72 ? 4.673 -7.460 3.796 1.00 91.44 72 GLY A C 1
ATOM 550 O O . GLY A 1 72 ? 5.056 -6.289 3.821 1.00 91.44 72 GLY A O 1
ATOM 551 N N . GLU A 1 73 ? 5.079 -8.349 4.702 1.00 92.06 73 GLU A N 1
ATOM 552 C CA . GLU A 1 73 ? 5.946 -8.019 5.840 1.00 92.06 73 GLU A CA 1
ATOM 553 C C . GLU A 1 73 ? 7.324 -7.453 5.464 1.00 92.06 73 GLU A C 1
ATOM 555 O O . GLU A 1 73 ? 7.970 -6.835 6.318 1.00 92.06 73 GLU A O 1
ATOM 560 N N . LYS A 1 74 ? 7.809 -7.657 4.229 1.00 93.94 74 LYS A N 1
ATOM 561 C CA . LYS A 1 74 ? 9.080 -7.061 3.781 1.00 93.94 74 LYS A CA 1
ATOM 562 C C . LYS A 1 74 ? 8.958 -5.570 3.506 1.00 93.94 74 LYS A C 1
ATOM 564 O O . LYS A 1 74 ? 9.938 -4.856 3.672 1.00 93.94 74 LYS A O 1
ATOM 569 N N . ALA A 1 75 ? 7.766 -5.106 3.138 1.00 94.31 75 ALA A N 1
ATOM 570 C CA . ALA A 1 75 ? 7.473 -3.689 2.965 1.00 94.31 75 ALA A CA 1
ATOM 571 C C . ALA A 1 75 ? 6.971 -3.015 4.254 1.00 94.31 75 ALA A C 1
ATOM 573 O O . ALA A 1 75 ? 6.703 -1.821 4.245 1.00 94.31 75 ALA A O 1
ATOM 574 N N . ALA A 1 76 ? 6.838 -3.747 5.364 1.00 91.94 76 ALA A N 1
ATOM 575 C CA . ALA A 1 76 ? 6.272 -3.247 6.617 1.00 91.94 76 ALA A CA 1
ATOM 576 C C . ALA A 1 76 ? 7.254 -2.358 7.410 1.00 91.94 76 ALA A C 1
ATOM 578 O O . ALA A 1 76 ? 7.655 -2.687 8.528 1.00 91.94 76 ALA A O 1
ATOM 579 N N . THR A 1 77 ? 7.669 -1.239 6.817 1.00 91.62 77 THR A N 1
ATOM 580 C CA . THR A 1 77 ? 8.395 -0.166 7.505 1.00 91.62 77 THR A CA 1
ATOM 581 C C . THR A 1 77 ? 7.401 0.807 8.141 1.00 91.62 77 THR A C 1
ATOM 583 O O . THR A 1 77 ? 6.251 0.908 7.710 1.00 91.62 77 THR A O 1
ATOM 586 N N . ASN A 1 78 ? 7.837 1.555 9.159 1.00 88.56 78 ASN A N 1
ATOM 587 C CA . ASN A 1 78 ? 6.974 2.534 9.832 1.00 88.56 78 ASN A CA 1
ATOM 588 C C . ASN A 1 78 ? 6.401 3.576 8.863 1.00 88.56 78 ASN A C 1
ATOM 590 O O . ASN A 1 78 ? 5.239 3.955 8.995 1.00 88.56 78 ASN A O 1
ATOM 594 N N . ASP A 1 79 ? 7.192 4.015 7.885 1.00 89.12 79 ASP A N 1
ATOM 595 C CA . ASP A 1 79 ? 6.762 5.008 6.900 1.00 89.12 79 ASP A CA 1
ATOM 596 C C . ASP A 1 79 ? 5.673 4.441 5.989 1.00 89.12 79 ASP A C 1
ATOM 598 O O . ASP A 1 79 ? 4.626 5.063 5.824 1.00 89.12 79 ASP A O 1
ATOM 602 N N . VAL A 1 80 ? 5.859 3.216 5.488 1.00 92.69 80 VAL A N 1
ATOM 603 C CA . VAL A 1 80 ? 4.856 2.529 4.662 1.00 92.69 80 VAL A CA 1
ATOM 604 C C . VAL A 1 80 ? 3.562 2.329 5.438 1.00 92.69 80 VAL A C 1
ATOM 606 O O . VAL A 1 80 ? 2.483 2.642 4.938 1.00 92.69 80 VAL A O 1
ATOM 609 N N . ILE A 1 81 ? 3.662 1.837 6.672 1.00 91.88 81 ILE A N 1
ATOM 610 C CA . ILE A 1 81 ? 2.507 1.602 7.537 1.00 91.88 81 ILE A 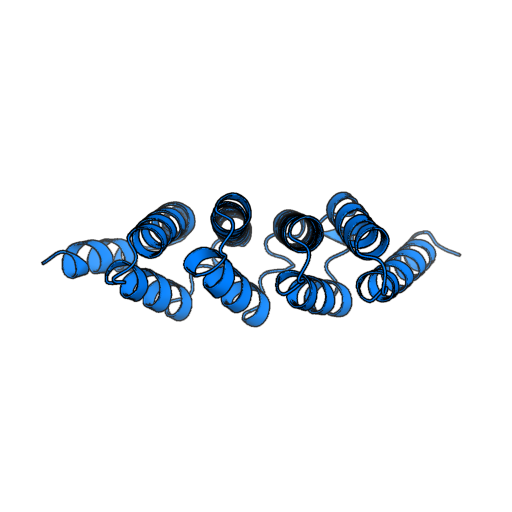CA 1
ATOM 611 C C . ILE A 1 81 ? 1.756 2.917 7.787 1.00 91.88 81 ILE A C 1
ATOM 613 O O . ILE A 1 81 ? 0.536 2.966 7.635 1.00 91.88 81 ILE A O 1
ATOM 617 N N . ASN A 1 82 ? 2.464 4.001 8.111 1.00 89.81 82 ASN A N 1
ATOM 618 C CA . ASN A 1 82 ? 1.853 5.312 8.328 1.00 89.81 82 ASN A CA 1
ATOM 619 C C . ASN A 1 82 ? 1.177 5.856 7.064 1.00 89.81 82 ASN A C 1
ATOM 621 O O . ASN A 1 82 ? 0.053 6.351 7.148 1.00 89.81 82 ASN A O 1
ATOM 625 N N . SER A 1 83 ? 1.818 5.740 5.899 1.00 91.50 83 SER A N 1
ATOM 626 C CA . SER A 1 83 ? 1.220 6.145 4.625 1.00 91.50 83 SER A CA 1
ATOM 627 C C . SER A 1 83 ? -0.040 5.342 4.313 1.00 91.50 83 SER A C 1
ATOM 629 O O . SER A 1 83 ? -1.055 5.925 3.943 1.00 91.50 83 SER A O 1
ATOM 631 N N . LEU A 1 84 ? -0.022 4.025 4.526 1.00 90.94 84 LEU A N 1
ATOM 632 C CA . LEU A 1 84 ? -1.195 3.177 4.322 1.00 90.94 84 LEU A CA 1
ATOM 633 C C . LEU A 1 84 ? -2.333 3.503 5.294 1.00 90.94 84 LEU A C 1
ATOM 635 O O . LEU A 1 84 ? -3.486 3.481 4.880 1.00 90.94 84 LEU A O 1
ATOM 639 N N . VAL A 1 85 ? -2.046 3.851 6.552 1.00 90.62 85 VAL A N 1
ATOM 640 C CA . VAL A 1 85 ? -3.078 4.321 7.494 1.00 90.62 85 VAL A CA 1
ATOM 641 C C . VAL A 1 85 ? -3.716 5.617 6.997 1.00 90.62 85 VAL A C 1
ATOM 643 O O . VAL A 1 85 ? -4.939 5.723 6.986 1.00 90.62 85 VAL A O 1
ATOM 646 N N . THR A 1 86 ? -2.919 6.578 6.526 1.00 90.00 86 THR A N 1
ATOM 647 C CA . THR A 1 86 ? -3.444 7.826 5.949 1.00 90.00 86 THR A CA 1
ATOM 648 C C . THR A 1 86 ? -4.339 7.553 4.740 1.00 90.00 86 THR A C 1
ATOM 650 O O . THR A 1 86 ? -5.435 8.099 4.656 1.00 90.00 86 THR A O 1
ATOM 653 N N . VAL A 1 87 ? -3.919 6.665 3.833 1.00 87.56 87 VAL A N 1
ATOM 654 C CA . VAL A 1 87 ? -4.710 6.278 2.651 1.00 87.56 87 VAL A CA 1
ATOM 655 C C . VAL A 1 87 ? -5.995 5.550 3.057 1.00 87.56 87 VAL A C 1
ATOM 657 O O . VAL A 1 87 ? -7.072 5.872 2.558 1.00 87.56 87 VAL A O 1
ATOM 660 N N . ALA A 1 88 ? -5.915 4.606 3.997 1.00 86.75 88 ALA A N 1
ATOM 661 C CA . ALA A 1 88 ? -7.071 3.867 4.500 1.00 86.75 88 ALA A CA 1
ATOM 662 C C . ALA A 1 88 ? -8.136 4.803 5.080 1.00 86.75 88 ALA A C 1
ATOM 664 O O . ALA A 1 88 ? -9.326 4.592 4.861 1.00 86.75 88 ALA A O 1
ATOM 665 N N . LEU A 1 89 ? -7.712 5.846 5.790 1.00 87.50 89 LEU A N 1
ATOM 666 C CA . LEU A 1 89 ? -8.612 6.776 6.461 1.00 87.50 89 LEU A CA 1
ATOM 667 C C . LEU A 1 89 ? -9.040 7.965 5.597 1.00 87.50 89 LEU A C 1
ATOM 669 O O . LEU A 1 89 ? -9.981 8.643 5.984 1.00 87.50 89 LEU A O 1
ATOM 673 N N . GLY A 1 90 ? -8.379 8.245 4.471 1.00 83.88 90 GLY A N 1
ATOM 674 C CA . GLY A 1 90 ? -8.535 9.535 3.792 1.00 83.88 90 GLY A CA 1
ATOM 675 C C . GLY A 1 90 ? -8.586 9.519 2.266 1.00 83.88 90 GLY A C 1
ATOM 676 O O . GLY A 1 90 ? -8.827 10.581 1.698 1.00 83.88 90 GLY A O 1
ATOM 677 N N . ASP A 1 91 ? -8.374 8.386 1.583 1.00 86.56 91 ASP A N 1
ATOM 678 C CA . ASP A 1 91 ? -8.472 8.377 0.114 1.00 86.56 91 ASP A CA 1
ATOM 679 C C . ASP A 1 91 ? -9.926 8.590 -0.339 1.00 86.56 91 ASP A C 1
ATOM 681 O O . ASP A 1 91 ? -10.869 7.980 0.179 1.00 86.56 91 ASP A O 1
ATOM 685 N N . GLU A 1 92 ? -10.104 9.458 -1.334 1.00 83.88 92 GLU A N 1
ATOM 686 C CA . GLU A 1 92 ? -11.403 9.756 -1.943 1.00 83.88 92 GLU A CA 1
ATOM 687 C C . GLU A 1 92 ? -12.016 8.514 -2.611 1.00 83.88 92 GLU A C 1
ATOM 689 O O . GLU A 1 92 ? -13.239 8.371 -2.695 1.00 83.88 92 GLU A O 1
ATOM 694 N N . ASN A 1 93 ? -11.168 7.592 -3.073 1.00 84.81 93 ASN A N 1
ATOM 695 C CA . ASN A 1 93 ? -11.569 6.348 -3.696 1.00 84.81 93 ASN A CA 1
ATOM 696 C C . ASN A 1 93 ? -11.670 5.209 -2.665 1.00 84.81 93 ASN A C 1
ATOM 698 O O . ASN A 1 93 ? -10.694 4.768 -2.052 1.00 84.81 93 ASN A O 1
ATOM 702 N N . LYS A 1 94 ? -12.885 4.667 -2.538 1.00 81.94 94 LYS A N 1
ATOM 703 C CA . LYS A 1 94 ? -13.227 3.569 -1.623 1.00 81.94 94 LYS A CA 1
ATOM 704 C C . LYS A 1 94 ? -12.430 2.291 -1.866 1.00 81.94 94 LYS A C 1
ATOM 706 O O . LYS A 1 94 ? -12.076 1.617 -0.901 1.00 81.94 94 LYS A O 1
ATOM 711 N N . ASP A 1 95 ? -12.134 1.960 -3.121 1.00 84.62 95 ASP A N 1
ATOM 712 C CA . ASP A 1 95 ? -11.349 0.771 -3.436 1.00 84.62 95 ASP A CA 1
ATOM 713 C C . ASP A 1 95 ? -9.912 0.950 -2.954 1.00 84.62 95 ASP A C 1
ATOM 715 O O . ASP A 1 95 ? -9.374 0.045 -2.321 1.00 84.62 95 ASP A O 1
ATOM 719 N N . VAL A 1 96 ? -9.313 2.127 -3.157 1.00 85.75 96 VAL A N 1
ATOM 720 C CA . VAL A 1 96 ? -7.952 2.429 -2.682 1.00 85.75 96 VAL A CA 1
ATOM 721 C C . VAL A 1 96 ? -7.875 2.372 -1.153 1.00 85.75 96 VAL A C 1
ATOM 723 O O . VAL A 1 96 ? -6.985 1.712 -0.615 1.00 85.75 96 VAL A O 1
ATOM 726 N 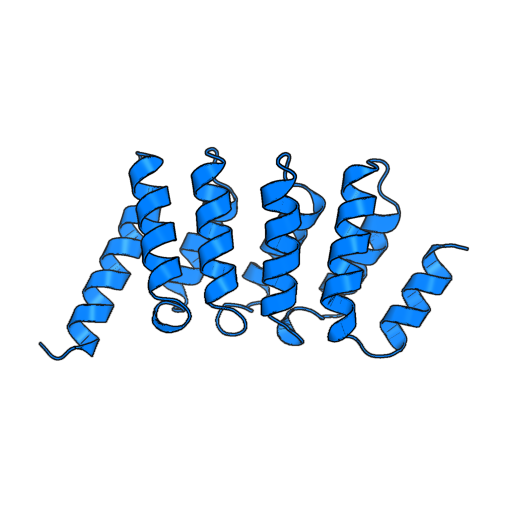N . SER A 1 97 ? -8.849 2.961 -0.452 1.00 86.25 97 SER A N 1
ATOM 727 C CA . SER A 1 97 ? -8.962 2.889 1.014 1.00 86.25 97 SER A CA 1
ATOM 728 C C . SER A 1 97 ? -9.102 1.439 1.517 1.00 86.25 97 SER A C 1
ATOM 730 O O . SER A 1 97 ? -8.299 0.978 2.336 1.00 86.25 97 SER A O 1
ATOM 732 N N . LEU A 1 98 ? -10.042 0.661 0.961 1.00 82.50 98 LEU A N 1
ATOM 733 C CA . LEU A 1 98 ? -10.217 -0.763 1.282 1.00 82.50 98 LEU A CA 1
ATOM 734 C C . LEU A 1 98 ? -8.960 -1.578 0.957 1.00 82.50 98 LEU A C 1
ATOM 736 O O . LEU A 1 98 ? -8.647 -2.571 1.628 1.00 82.50 98 LEU A O 1
ATOM 740 N N . GLY A 1 99 ? -8.271 -1.172 -0.105 1.00 84.94 99 GLY A N 1
ATOM 741 C CA . GLY A 1 99 ? -6.974 -1.664 -0.495 1.00 84.94 99 GLY A CA 1
ATOM 742 C C . GLY A 1 99 ? -5.981 -1.488 0.642 1.00 84.94 99 GLY A C 1
ATOM 743 O O . GLY A 1 99 ? -5.528 -2.482 1.204 1.00 84.94 99 GLY A O 1
ATOM 744 N N . ALA A 1 100 ? -5.708 -0.254 1.052 1.00 88.50 100 ALA A N 1
ATOM 745 C CA . ALA A 1 100 ? -4.750 0.043 2.110 1.00 88.50 100 ALA A CA 1
ATOM 746 C C . ALA A 1 100 ? -4.991 -0.779 3.393 1.00 88.50 100 ALA A C 1
ATOM 748 O O . ALA A 1 100 ? -4.045 -1.362 3.927 1.00 88.50 100 ALA A O 1
ATOM 749 N N . CYS A 1 101 ? -6.250 -0.974 3.806 1.00 86.44 101 CYS A N 1
ATOM 750 C CA . CYS A 1 101 ? -6.604 -1.867 4.919 1.00 86.44 101 CYS A CA 1
ATOM 751 C C . CYS A 1 101 ? -6.118 -3.319 4.722 1.00 86.44 101 CYS A C 1
ATOM 753 O O . CYS A 1 101 ? -5.660 -3.958 5.667 1.00 86.44 101 CYS A O 1
ATOM 755 N N . LYS A 1 102 ? -6.206 -3.862 3.502 1.00 86.56 102 LYS A N 1
ATOM 756 C CA . LYS A 1 102 ? -5.711 -5.211 3.166 1.00 86.56 102 LYS A CA 1
ATOM 757 C C . LYS A 1 102 ? -4.181 -5.275 3.088 1.00 86.56 102 LYS A C 1
ATOM 759 O O . LYS A 1 102 ? -3.623 -6.335 3.353 1.00 86.56 102 LYS A O 1
ATOM 764 N N . ALA A 1 103 ? -3.493 -4.192 2.712 1.00 89.12 103 ALA A N 1
ATOM 765 C CA . ALA A 1 103 ? -2.027 -4.150 2.792 1.00 89.12 103 ALA A CA 1
ATOM 766 C C . ALA A 1 103 ? -1.565 -4.179 4.250 1.00 89.12 103 ALA A C 1
ATOM 768 O O . ALA A 1 103 ? -0.705 -4.986 4.584 1.00 89.12 103 ALA A O 1
ATOM 769 N N . LEU A 1 104 ? -2.191 -3.377 5.119 1.00 88.69 104 LEU A N 1
ATOM 770 C CA . LEU A 1 104 ? -1.923 -3.403 6.560 1.00 88.69 104 LEU A CA 1
ATOM 771 C C . LEU A 1 104 ? -2.157 -4.804 7.148 1.00 88.69 104 LEU A C 1
ATOM 773 O O . LEU A 1 104 ? -1.316 -5.301 7.887 1.00 88.69 104 LEU A O 1
ATOM 777 N N . GLU A 1 105 ? -3.232 -5.493 6.745 1.00 84.94 105 GLU A N 1
ATOM 778 C CA . GLU A 1 105 ? -3.476 -6.896 7.121 1.00 84.94 105 GLU A CA 1
ATOM 779 C C . GLU A 1 105 ? -2.330 -7.825 6.681 1.00 84.94 105 GLU A C 1
ATOM 781 O O . GLU A 1 105 ? -1.882 -8.675 7.448 1.00 84.94 105 GLU A O 1
ATOM 786 N N . LYS A 1 106 ? -1.822 -7.658 5.453 1.00 88.50 106 LYS A N 1
ATOM 787 C CA . LYS A 1 106 ? -0.712 -8.460 4.911 1.00 88.50 106 LYS A CA 1
ATOM 788 C C . LYS A 1 106 ? 0.644 -8.160 5.542 1.00 88.50 106 LYS A C 1
ATOM 790 O O . LYS A 1 106 ? 1.532 -9.003 5.470 1.00 88.50 106 LYS A O 1
ATOM 795 N N . MET A 1 107 ? 0.798 -6.992 6.152 1.00 88.81 107 MET A N 1
ATOM 796 C CA . MET A 1 107 ? 1.978 -6.620 6.933 1.00 88.81 107 MET A CA 1
ATOM 797 C C . MET A 1 107 ? 1.951 -7.200 8.355 1.00 88.81 107 MET A C 1
ATOM 799 O O . MET A 1 107 ? 2.967 -7.145 9.048 1.00 88.81 107 MET A O 1
ATOM 803 N N . GLY A 1 108 ? 0.820 -7.777 8.775 1.00 82.56 108 GLY A N 1
ATOM 804 C CA . GLY A 1 108 ? 0.702 -8.563 9.999 1.00 82.56 108 GLY A CA 1
ATOM 805 C C . GLY A 1 108 ? 1.032 -7.779 11.270 1.00 82.56 108 GLY A C 1
ATOM 806 O O . GLY A 1 108 ? 0.719 -6.594 11.396 1.00 82.56 108 GLY A O 1
ATOM 807 N N . GLU A 1 109 ? 1.691 -8.447 12.219 1.00 81.62 109 GLU A N 1
ATOM 808 C CA . GLU A 1 109 ? 2.043 -7.891 13.535 1.00 81.62 109 GLU A CA 1
ATOM 809 C C . GLU A 1 109 ? 2.882 -6.610 13.442 1.00 81.62 109 GLU A C 1
ATOM 811 O O . GLU A 1 109 ? 2.749 -5.723 14.283 1.00 81.62 109 GLU A O 1
ATOM 816 N N . LYS A 1 110 ? 3.689 -6.452 12.383 1.00 84.69 110 LYS A N 1
ATOM 817 C CA . LYS A 1 110 ? 4.479 -5.231 12.170 1.00 84.69 110 LYS A CA 1
ATOM 818 C C . LYS A 1 110 ? 3.606 -3.996 11.958 1.00 84.69 110 LYS A C 1
ATOM 820 O O . LYS A 1 110 ? 4.019 -2.906 12.336 1.00 84.69 110 LYS A O 1
ATOM 825 N N . ALA A 1 111 ? 2.414 -4.151 11.379 1.00 84.19 111 ALA A N 1
ATOM 826 C CA . ALA A 1 111 ? 1.461 -3.056 11.205 1.00 84.19 111 ALA A CA 1
ATOM 827 C C . ALA A 1 111 ? 0.615 -2.791 12.461 1.00 84.19 111 ALA A C 1
ATOM 829 O O . ALA A 1 111 ? 0.122 -1.677 12.637 1.00 84.19 111 ALA A O 1
ATOM 830 N N . ALA A 1 112 ? 0.481 -3.766 13.364 1.00 81.00 112 ALA A N 1
ATOM 831 C CA . ALA A 1 112 ? -0.319 -3.673 14.588 1.00 81.00 112 ALA A CA 1
ATOM 832 C C . ALA A 1 112 ? 0.403 -2.923 15.729 1.00 81.00 112 ALA A C 1
ATOM 834 O O . ALA A 1 112 ? 0.371 -3.331 16.888 1.00 81.00 112 ALA A O 1
ATOM 835 N N . THR A 1 113 ? 1.072 -1.812 15.416 1.00 82.25 113 THR A N 1
ATOM 836 C CA . THR A 1 113 ? 1.735 -0.989 16.437 1.00 82.25 113 THR A CA 1
ATOM 837 C C . THR A 1 113 ? 0.716 -0.170 17.227 1.00 82.25 113 THR A C 1
ATOM 839 O O . THR A 1 113 ? -0.318 0.244 16.699 1.00 82.25 113 THR A O 1
ATOM 842 N N . ASN A 1 114 ? 1.035 0.145 18.486 1.00 80.25 114 ASN A N 1
ATOM 843 C CA . ASN A 1 114 ? 0.188 1.004 19.323 1.00 80.25 114 ASN A CA 1
ATOM 844 C C . ASN A 1 114 ? -0.128 2.352 18.661 1.00 80.25 114 ASN A C 1
ATOM 846 O O . ASN A 1 114 ? -1.228 2.870 18.824 1.00 80.25 114 ASN A O 1
ATOM 850 N N . ASP A 1 115 ? 0.815 2.910 17.901 1.00 83.25 115 ASP A N 1
ATOM 851 C CA . ASP A 1 115 ? 0.644 4.200 17.233 1.00 83.25 115 ASP A CA 1
ATOM 852 C C . ASP A 1 115 ? -0.396 4.124 16.104 1.00 83.25 115 ASP A C 1
ATOM 854 O O . ASP A 1 115 ? -1.278 4.977 15.997 1.00 83.25 115 ASP A O 1
ATOM 858 N N . VAL A 1 116 ? -0.357 3.049 15.311 1.00 84.56 116 VAL A N 1
ATOM 859 C CA . VAL A 1 116 ? -1.356 2.760 14.269 1.00 84.56 116 VAL A CA 1
ATOM 860 C C . VAL A 1 116 ? -2.726 2.526 14.885 1.00 84.56 116 VAL A C 1
ATOM 862 O O . VAL A 1 116 ? -3.714 3.111 14.446 1.00 84.56 116 VAL A O 1
ATOM 865 N N . LEU A 1 117 ? -2.784 1.711 15.936 1.00 82.25 117 LEU A N 1
ATOM 866 C CA . LEU A 1 117 ? -4.025 1.394 16.632 1.00 82.25 117 LEU A CA 1
ATOM 867 C C . LEU A 1 117 ? -4.660 2.650 17.236 1.00 82.25 117 LEU A C 1
ATOM 869 O O . LEU A 1 117 ? -5.861 2.852 17.080 1.00 82.25 117 LEU A O 1
ATOM 873 N N . ASN A 1 118 ? -3.864 3.536 17.841 1.00 82.25 118 ASN A N 1
ATOM 874 C CA . ASN A 1 118 ? -4.339 4.824 18.346 1.00 82.25 118 ASN A CA 1
ATOM 875 C C . ASN A 1 118 ? -4.959 5.676 17.232 1.00 82.25 118 ASN A C 1
ATOM 877 O O . ASN A 1 118 ? -6.060 6.188 17.411 1.00 82.25 118 ASN A O 1
ATOM 881 N N . LYS A 1 119 ? -4.288 5.793 16.077 1.00 86.25 119 LYS A N 1
ATOM 882 C CA . LYS A 1 119 ? -4.803 6.558 14.928 1.00 86.25 119 LYS A CA 1
ATOM 883 C C . LYS A 1 119 ? -6.133 5.999 14.426 1.00 86.25 119 LYS A C 1
ATOM 885 O O . LYS A 1 119 ? -7.066 6.764 14.199 1.00 86.25 119 LYS A O 1
ATOM 890 N N . LEU A 1 120 ? -6.235 4.676 14.294 1.00 85.50 120 LEU A N 1
ATOM 891 C CA . LEU A 1 120 ? -7.469 4.025 13.859 1.00 85.50 120 LEU A CA 1
ATOM 892 C C . LEU A 1 120 ? -8.600 4.192 14.886 1.00 85.50 120 LEU A C 1
ATOM 894 O O . LEU A 1 120 ? -9.728 4.465 14.493 1.00 85.50 120 LEU A O 1
ATOM 898 N N . VAL A 1 121 ? -8.312 4.090 16.189 1.00 84.88 121 VAL A N 1
ATOM 899 C CA . VAL A 1 121 ? -9.304 4.330 17.253 1.00 84.88 121 VAL A CA 1
ATOM 900 C C . VAL A 1 121 ? -9.786 5.780 17.241 1.00 84.88 121 VAL A C 1
ATOM 902 O O . VAL A 1 121 ? -10.987 6.014 17.317 1.00 84.88 121 VAL A O 1
ATOM 905 N N . THR A 1 122 ? -8.893 6.761 17.084 1.00 85.31 122 THR A N 1
ATOM 906 C CA . THR A 1 122 ? -9.294 8.170 16.943 1.00 85.31 122 THR A CA 1
ATOM 907 C C . THR A 1 122 ? -10.199 8.380 15.727 1.00 85.31 122 THR A C 1
ATOM 909 O O . THR A 1 122 ? -11.197 9.090 15.826 1.00 85.31 122 THR A O 1
ATOM 912 N N . ALA A 1 123 ? -9.908 7.717 14.606 1.00 86.25 123 ALA A N 1
ATOM 913 C CA . ALA A 1 123 ? -10.702 7.816 13.383 1.00 86.25 123 ALA A CA 1
ATOM 914 C C . ALA A 1 123 ? -12.119 7.215 13.499 1.00 86.25 123 ALA A C 1
ATOM 916 O O . ALA A 1 123 ? -12.989 7.539 12.690 1.00 86.25 123 ALA A O 1
ATOM 917 N N . LEU A 1 124 ? -12.402 6.402 14.525 1.00 84.44 124 LEU A N 1
ATOM 918 C CA . LEU A 1 124 ? -13.771 5.974 14.843 1.00 84.44 124 LEU A CA 1
ATOM 919 C C . LEU A 1 124 ? -14.665 7.141 15.283 1.00 84.44 124 LEU A C 1
ATOM 921 O O . LEU A 1 124 ? -15.881 7.058 15.131 1.00 84.44 124 LEU A O 1
ATOM 925 N N . GLY A 1 125 ? -14.077 8.222 15.802 1.00 80.81 125 GLY A N 1
ATOM 926 C CA . GLY A 1 125 ? -14.781 9.444 16.191 1.00 80.81 125 GLY A CA 1
ATOM 927 C C . GLY A 1 125 ? -14.882 10.498 15.085 1.00 80.81 125 GLY A C 1
ATOM 928 O O . GLY A 1 125 ? -15.393 11.584 15.346 1.00 80.81 125 GLY A O 1
ATOM 929 N N . ASP A 1 126 ? -14.390 10.218 13.873 1.00 86.38 126 ASP A N 1
ATOM 930 C CA . ASP A 1 126 ? -14.374 11.189 12.775 1.00 86.38 126 ASP A CA 1
ATOM 931 C C . ASP A 1 126 ? -15.798 11.580 12.336 1.00 86.38 126 ASP A C 1
ATOM 933 O O . ASP A 1 126 ? -16.707 10.745 12.312 1.00 86.38 126 ASP A O 1
ATOM 937 N N . GLU A 1 127 ? -16.019 12.845 11.967 1.00 85.50 127 GLU A N 1
ATOM 938 C CA . GLU A 1 127 ? -17.329 13.338 11.519 1.00 85.50 127 GLU A CA 1
ATOM 939 C C . GLU A 1 127 ? -17.792 12.645 10.229 1.00 85.50 127 GLU A C 1
ATOM 941 O O . GLU A 1 127 ? -18.986 12.366 10.036 1.00 85.50 127 GLU A O 1
ATOM 946 N N . ASN A 1 128 ? -16.845 12.285 9.365 1.00 80.19 128 ASN A N 1
ATOM 947 C CA . ASN A 1 128 ? -17.109 11.599 8.122 1.00 80.19 128 ASN A CA 1
ATOM 948 C C . ASN A 1 128 ? -17.362 10.102 8.368 1.00 80.19 128 ASN A C 1
ATOM 950 O O . ASN A 1 128 ? -16.482 9.327 8.746 1.00 80.19 128 ASN A O 1
ATOM 954 N N . LYS A 1 129 ? -18.593 9.667 8.075 1.00 83.19 129 LYS A N 1
ATOM 955 C CA . LYS A 1 129 ? -19.025 8.263 8.184 1.00 83.19 129 LYS A CA 1
ATOM 956 C C . LYS A 1 129 ? -18.082 7.302 7.462 1.00 83.19 129 LYS A C 1
ATOM 958 O O . LYS A 1 129 ? -17.848 6.197 7.941 1.00 83.19 129 LYS A O 1
ATOM 963 N N . GLU A 1 130 ? -17.564 7.720 6.320 1.00 78.56 130 GLU A N 1
ATOM 964 C CA . GLU A 1 130 ? -16.693 6.910 5.484 1.00 78.56 130 GLU A CA 1
ATOM 965 C C . GLU A 1 130 ? -15.334 6.634 6.138 1.00 78.56 130 GLU A C 1
ATOM 967 O O . GLU A 1 130 ? -14.799 5.531 6.004 1.00 78.56 130 GLU A O 1
ATOM 972 N N . VAL A 1 131 ? -14.811 7.601 6.893 1.00 78.38 131 VAL A N 1
ATOM 973 C CA . VAL A 1 131 ? -13.582 7.456 7.682 1.00 78.38 131 VAL A CA 1
ATOM 974 C C . VAL A 1 131 ? -13.825 6.482 8.832 1.00 78.38 131 VAL A C 1
ATOM 976 O O . VAL A 1 131 ? -13.064 5.529 8.997 1.00 78.38 131 VAL A O 1
ATOM 979 N N . ARG A 1 132 ? -14.953 6.629 9.545 1.00 83.94 132 ARG A N 1
ATOM 980 C CA . ARG A 1 132 ? -15.346 5.711 10.629 1.00 83.94 132 ARG A CA 1
ATOM 981 C C . ARG A 1 132 ? -15.474 4.261 10.158 1.00 83.94 132 ARG A C 1
ATOM 983 O O . ARG A 1 132 ? -14.988 3.351 10.824 1.00 83.94 132 ARG A O 1
ATOM 990 N N . VAL A 1 133 ? -16.111 4.029 9.006 1.00 82.06 133 VAL A N 1
ATOM 991 C CA . VAL A 1 133 ? -16.241 2.681 8.418 1.00 82.06 133 VAL A CA 1
ATOM 992 C C . VAL A 1 133 ? -14.867 2.103 8.086 1.00 82.06 133 VAL A C 1
ATOM 994 O O . VAL A 1 133 ? -14.578 0.966 8.454 1.00 82.06 133 VAL A O 1
ATOM 997 N N . SER A 1 134 ? -14.003 2.894 7.451 1.00 81.19 134 SER A N 1
ATOM 998 C CA . SER A 1 134 ? -12.662 2.446 7.059 1.00 81.19 134 SER A CA 1
ATOM 999 C C . SER A 1 134 ? -11.796 2.124 8.281 1.00 81.19 134 SER A C 1
ATOM 1001 O O . SER A 1 134 ? -11.109 1.104 8.301 1.00 81.19 134 SER A O 1
ATOM 1003 N N . ALA A 1 135 ? -11.900 2.929 9.343 1.00 81.62 135 ALA A N 1
ATOM 1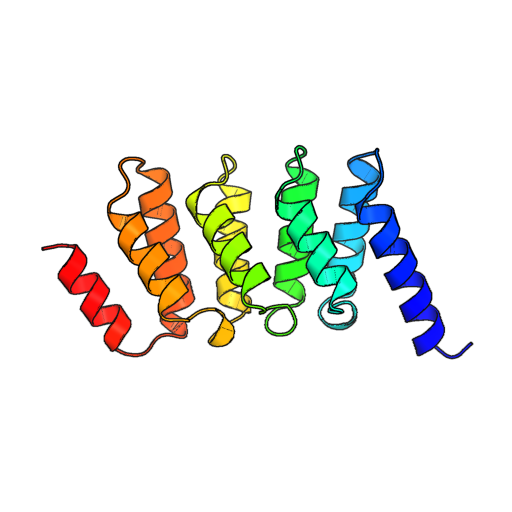004 C CA . ALA A 1 135 ? -11.265 2.673 10.630 1.00 81.62 135 ALA A CA 1
ATOM 1005 C C . ALA A 1 135 ? -11.749 1.358 11.263 1.00 81.62 135 ALA A C 1
ATOM 1007 O O . ALA A 1 135 ? -10.922 0.526 11.637 1.00 81.62 135 ALA A O 1
ATOM 1008 N N . CYS A 1 136 ? -13.066 1.117 11.311 1.00 82.62 136 CYS A N 1
ATOM 1009 C CA . CYS A 1 136 ? -13.635 -0.156 11.770 1.00 82.62 136 CYS A CA 1
ATOM 1010 C C . CYS A 1 136 ? -13.097 -1.351 10.971 1.00 82.62 136 CYS A C 1
ATOM 1012 O O . CYS A 1 136 ? -12.749 -2.382 11.546 1.00 82.62 136 CYS A O 1
ATOM 1014 N N . GLU A 1 137 ? -13.021 -1.235 9.644 1.00 79.38 137 GLU A N 1
ATOM 1015 C CA . GLU A 1 137 ? -12.515 -2.307 8.787 1.00 79.38 137 GLU A CA 1
ATOM 1016 C C . GLU A 1 137 ? -11.020 -2.569 8.985 1.00 79.38 137 GLU A C 1
ATOM 1018 O O . GLU A 1 137 ? -10.610 -3.731 9.053 1.00 79.38 137 GLU A O 1
ATOM 1023 N N . ALA A 1 138 ? -10.214 -1.509 9.082 1.00 77.88 138 ALA A N 1
ATOM 1024 C CA . ALA A 1 138 ? -8.784 -1.596 9.351 1.00 77.88 138 ALA A CA 1
ATOM 1025 C C . ALA A 1 138 ? -8.522 -2.233 10.720 1.00 77.88 138 ALA A C 1
ATOM 1027 O O . ALA A 1 138 ? -7.690 -3.131 10.825 1.00 77.88 138 ALA A O 1
ATOM 1028 N N . LEU A 1 139 ? -9.281 -1.834 11.746 1.00 79.12 139 LEU A N 1
ATOM 1029 C CA . LEU A 1 139 ? -9.210 -2.416 13.084 1.00 79.12 139 LEU A CA 1
ATOM 1030 C C . LEU A 1 139 ? -9.633 -3.879 13.083 1.00 79.12 139 LEU A C 1
ATOM 1032 O O . LEU A 1 139 ? -8.927 -4.691 13.656 1.00 79.12 139 LEU A O 1
ATOM 1036 N N . ASN A 1 140 ? -10.716 -4.260 12.405 1.00 75.81 140 ASN A N 1
ATOM 1037 C CA . ASN A 1 140 ? -11.148 -5.659 12.346 1.00 75.81 140 ASN A CA 1
ATOM 1038 C C . ASN A 1 140 ? -10.113 -6.562 11.646 1.00 75.81 140 ASN A C 1
ATOM 1040 O O . ASN A 1 140 ? -9.856 -7.687 12.075 1.00 75.81 140 ASN A O 1
ATOM 1044 N N . LYS A 1 141 ? -9.488 -6.069 10.571 1.00 69.69 141 LYS A N 1
ATOM 1045 C CA . LYS A 1 141 ? -8.452 -6.813 9.837 1.00 69.69 141 LYS A CA 1
ATOM 1046 C C . LYS A 1 141 ? -7.114 -6.839 10.580 1.00 69.69 141 LYS A C 1
ATOM 1048 O O . LYS A 1 141 ? -6.470 -7.883 10.607 1.00 69.69 141 LYS A O 1
ATOM 1053 N N . GLY A 1 142 ? -6.735 -5.736 11.226 1.00 62.38 142 GLY A N 1
ATOM 1054 C CA . GLY A 1 142 ? -5.546 -5.632 12.076 1.00 62.38 142 GLY A CA 1
ATOM 1055 C C . GLY A 1 142 ? -5.686 -6.344 13.426 1.00 62.38 142 GLY A C 1
ATOM 1056 O O . GLY A 1 142 ? -4.696 -6.820 13.969 1.00 62.38 142 GLY A O 1
ATOM 1057 N N . ALA A 1 143 ? -6.907 -6.505 13.947 1.00 54.50 143 ALA A N 1
ATOM 1058 C CA . ALA A 1 143 ? -7.183 -7.154 15.231 1.00 54.50 143 ALA A CA 1
ATOM 1059 C C . ALA A 1 143 ? -6.881 -8.656 15.235 1.00 54.50 143 ALA A C 1
ATOM 1061 O O . ALA A 1 143 ? -6.660 -9.223 16.299 1.00 54.50 143 ALA A O 1
ATOM 1062 N N . LYS A 1 144 ? -6.781 -9.309 14.068 1.00 53.56 144 LYS A N 1
ATOM 1063 C CA . LYS A 1 144 ? -6.242 -10.679 13.997 1.00 53.56 144 LYS A CA 1
ATOM 1064 C C . LYS A 1 144 ? -4.773 -10.772 14.431 1.00 53.56 144 LYS A C 1
ATOM 1066 O O . LYS A 1 144 ? -4.321 -11.875 14.718 1.00 53.56 144 LYS A O 1
ATOM 1071 N N . ALA A 1 145 ? -4.062 -9.645 14.483 1.00 48.88 145 ALA A N 1
ATOM 1072 C CA . ALA A 1 145 ? -2.693 -9.525 14.974 1.00 48.88 145 ALA A CA 1
ATOM 1073 C C . ALA A 1 145 ? -2.598 -8.820 16.345 1.00 48.88 145 ALA A C 1
ATOM 1075 O O . ALA A 1 145 ? -1.494 -8.622 16.842 1.00 48.88 145 ALA A O 1
ATOM 1076 N N . ALA A 1 146 ? -3.721 -8.418 16.955 1.00 50.34 146 ALA A N 1
ATOM 1077 C CA . ALA A 1 146 ? -3.720 -7.639 18.190 1.00 50.34 146 ALA A CA 1
ATOM 1078 C C . ALA A 1 146 ? -4.162 -8.457 19.412 1.00 50.34 146 ALA A C 1
ATOM 1080 O O . ALA A 1 146 ? -5.154 -9.184 19.370 1.00 50.34 146 ALA A O 1
ATOM 1081 N N . ASP A 1 147 ? -3.434 -8.289 20.515 1.00 55.38 147 ASP A N 1
ATOM 1082 C CA . ASP A 1 147 ? -3.747 -8.863 21.826 1.00 55.38 147 ASP A CA 1
ATOM 1083 C C . ASP A 1 147 ? -4.997 -8.195 22.454 1.00 55.38 147 ASP A C 1
ATOM 1085 O O . ASP A 1 147 ? -5.457 -7.139 22.001 1.00 55.38 147 ASP A O 1
ATOM 1089 N N . ASN A 1 148 ? -5.534 -8.787 23.528 1.00 55.53 148 ASN A N 1
ATOM 1090 C CA . ASN A 1 148 ? -6.763 -8.379 24.239 1.00 55.53 148 ASN A CA 1
ATOM 1091 C C . ASN A 1 148 ? -6.853 -6.875 24.592 1.00 55.53 148 ASN A C 1
ATOM 1093 O O . ASN A 1 148 ? -7.950 -6.352 24.796 1.00 55.53 148 ASN A O 1
ATOM 1097 N N . ASP A 1 149 ? -5.723 -6.168 24.652 1.00 55.38 149 ASP A N 1
ATOM 1098 C CA . ASP A 1 149 ? -5.651 -4.737 24.961 1.00 55.38 149 ASP A CA 1
ATOM 1099 C C . ASP A 1 149 ? -6.335 -3.858 23.895 1.00 55.38 149 ASP A C 1
ATOM 1101 O O . ASP A 1 149 ? -7.026 -2.894 24.223 1.00 55.38 149 ASP A O 1
ATOM 1105 N N . VAL A 1 150 ? -6.250 -4.227 22.611 1.00 56.88 150 VAL A N 1
ATOM 1106 C CA . VAL A 1 150 ? -6.929 -3.485 21.530 1.00 56.88 150 VAL A CA 1
ATOM 1107 C C . VAL A 1 150 ? -8.437 -3.673 21.596 1.00 56.88 150 VAL A C 1
ATOM 1109 O O . VAL A 1 150 ? -9.189 -2.714 21.427 1.00 56.88 150 VAL A O 1
ATOM 1112 N N . ILE A 1 151 ? -8.882 -4.892 21.901 1.00 58.66 151 ILE A N 1
ATOM 1113 C CA . ILE A 1 151 ? -10.301 -5.215 22.070 1.00 58.66 151 ILE A CA 1
ATOM 1114 C C . ILE A 1 151 ? -10.890 -4.400 23.229 1.00 58.66 151 ILE A C 1
ATOM 1116 O O . ILE A 1 151 ? -11.942 -3.787 23.061 1.00 58.66 151 ILE A O 1
ATOM 1120 N N . ASN A 1 152 ? -10.191 -4.303 24.365 1.00 58.19 152 ASN A N 1
ATOM 1121 C CA . ASN A 1 152 ? -10.641 -3.487 25.498 1.00 58.19 152 ASN A CA 1
ATOM 1122 C C . ASN A 1 152 ? -10.773 -2.000 25.140 1.00 58.19 152 ASN A C 1
ATOM 1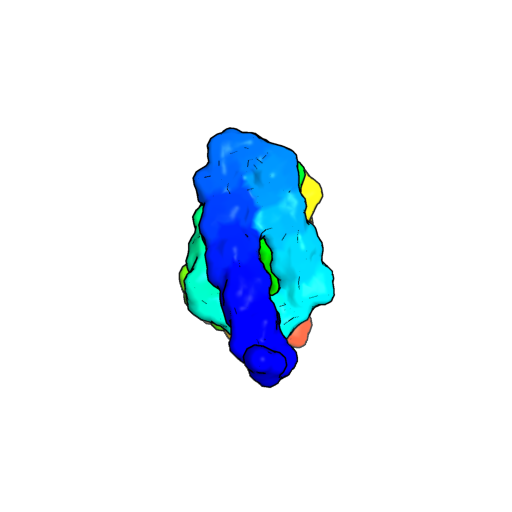124 O O . ASN A 1 152 ? -11.735 -1.352 25.548 1.00 58.19 152 ASN A O 1
ATOM 1128 N N . ARG A 1 153 ? -9.851 -1.460 24.338 1.00 57.56 153 ARG A N 1
ATOM 1129 C CA . ARG A 1 153 ? -9.870 -0.044 23.932 1.00 57.56 153 ARG A CA 1
ATOM 1130 C C . ARG A 1 153 ? -10.990 0.280 22.942 1.00 57.56 153 ARG A C 1
ATOM 1132 O O . ARG A 1 153 ? -11.526 1.385 22.984 1.00 57.56 153 ARG A O 1
ATOM 1139 N N . LEU A 1 154 ? -11.375 -0.680 22.098 1.00 56.19 154 LEU A N 1
ATOM 1140 C CA . LEU A 1 154 ? -12.536 -0.568 21.207 1.00 56.19 154 LEU A CA 1
ATOM 1141 C C . LEU A 1 154 ? -13.860 -0.570 21.975 1.00 56.19 154 LEU A C 1
ATOM 1143 O O . LEU A 1 154 ? -14.784 0.140 21.590 1.00 56.19 154 LEU A O 1
ATOM 1147 N N . VAL A 1 155 ? -13.943 -1.332 23.070 1.00 56.31 155 VAL A N 1
ATOM 1148 C CA . VAL A 1 155 ? -15.127 -1.358 23.942 1.00 56.31 155 VAL A CA 1
ATOM 11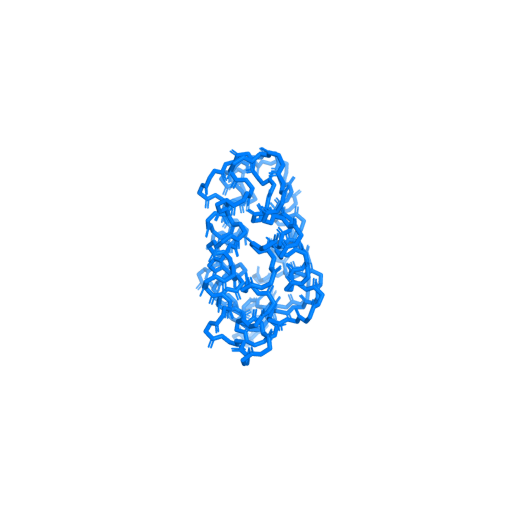49 C C . VAL A 1 155 ? -15.300 -0.021 24.671 1.00 56.31 155 VAL A C 1
ATOM 1151 O O . VAL A 1 155 ? -16.412 0.483 24.729 1.00 56.31 155 VAL A O 1
ATOM 1154 N N . THR A 1 156 ? -14.216 0.603 25.146 1.00 53.06 156 THR A N 1
ATOM 1155 C CA . THR A 1 156 ? -14.285 1.888 25.875 1.00 53.06 156 THR A CA 1
ATOM 1156 C C . THR A 1 156 ? -14.462 3.126 24.994 1.00 53.06 156 THR A C 1
ATOM 1158 O O . THR A 1 156 ? -14.792 4.184 25.509 1.00 53.06 156 THR A O 1
ATOM 1161 N N . ALA A 1 157 ? -14.196 3.039 23.687 1.00 48.31 157 ALA A N 1
ATOM 1162 C CA . ALA A 1 157 ? -14.350 4.174 22.767 1.00 48.31 157 ALA A CA 1
ATOM 1163 C C . ALA A 1 157 ? -15.812 4.414 22.335 1.00 48.31 157 ALA A C 1
ATOM 1165 O O . ALA A 1 157 ? -16.090 5.390 21.643 1.00 48.31 157 ALA A O 1
ATOM 1166 N N . ASN A 1 158 ? -16.720 3.510 22.716 1.00 41.25 158 ASN A N 1
ATOM 1167 C CA . ASN A 1 158 ? -18.140 3.533 22.366 1.00 41.25 158 ASN A CA 1
ATOM 1168 C C . ASN A 1 158 ? -19.058 3.885 23.561 1.00 41.25 158 ASN A C 1
ATOM 1170 O O . ASN A 1 158 ? -20.278 3.839 23.393 1.00 41.25 158 ASN A O 1
ATOM 1174 N N . ASP A 1 159 ? -18.476 4.219 24.722 1.00 38.03 159 ASP A N 1
ATOM 1175 C CA . ASP A 1 159 ? -19.140 4.745 25.931 1.00 38.03 159 ASP A CA 1
ATOM 1176 C C . ASP A 1 159 ? -18.885 6.258 26.073 1.00 38.03 159 ASP A C 1
ATOM 1178 O O . ASP A 1 159 ? -19.820 6.982 26.493 1.00 38.03 159 ASP A O 1
#

Radius of gyration: 16.53 Å; chains: 1; bounding box: 45×27×44 Å

pLDDT: mean 85.09, std 13.21, range [38.03, 98.06]

Secondary structure (DSSP, 8-state):
--HHHHHHHHHHHHHHHTT-SSHHHHHHHHHHHHHHGGGG--HHHHHHHHHHTT-SSHHHHHHHHHHHHHHGGGS--HHHHHHHHHHHHH-SSHHHHHHHHHHHHHTGGGT--HHHHHHHHHHTT-SSHHHHHHHHHHHHHHGGG--HHHHHHHHHTT-

Organism: NCBI:txid1234261